Protein AF-A0A7W1RYV3-F1 (afdb_monomer)

Radius of gyration: 17.82 Å; Cα contacts (8 Å, |Δi|>4): 54; chains: 1; bounding box: 37×19×55 Å

Nearest PDB structures (foldseek):
  5tek-assembly1_A  TM=6.799E-01  e=3.157E+00  Mycobacterium tuberculosis H37Ra
  4imp-assembly2_D  TM=4.088E-01  e=6.677E+00  Saccharopolyspora spinosa

Sequence (52 aa):
MTTPAFPIPTARTPLKVILDTDVGDDIDDALALALIIASPEFDLVAVTTVFG

Foldseek 3Di:
DDDDDDDDPDDDDAAEDEAEEAPDPDDVRVVVVVVQVPDPNHDHPYYHHDHD

Secondary structure (DSSP, 8-state):
--PPPPPP---PPPEEEEEEE-TTSSSHHHHHHHHHHH-TTEEEEEEEE---

Structure (mmCIF, N/CA/C/O backbone):
data_AF-A0A7W1RYV3-F1
#
_entry.id   AF-A0A7W1RYV3-F1
#
loop_
_atom_site.group_PDB
_atom_site.id
_atom_site.type_symbol
_atom_site.label_atom_id
_atom_site.label_alt_id
_atom_site.label_comp_id
_atom_site.label_asym_id
_atom_site.label_entity_id
_atom_site.label_seq_id
_atom_site.pdbx_PDB_ins_code
_atom_site.Cartn_x
_atom_site.Cartn_y
_atom_site.Cartn_z
_atom_site.occupancy
_atom_site.B_iso_or_equiv
_atom_site.auth_seq_id
_atom_site.auth_comp_id
_atom_site.auth_asym_id
_atom_site.auth_atom_id
_atom_site.pdbx_PDB_model_num
ATOM 1 N N . MET A 1 1 ? -19.917 16.353 45.389 1.00 53.72 1 MET A N 1
ATOM 2 C CA . MET A 1 1 ? -18.775 16.548 44.472 1.00 53.72 1 MET A CA 1
ATOM 3 C C . MET A 1 1 ? -18.733 15.343 43.547 1.00 53.72 1 MET A C 1
ATOM 5 O O . MET A 1 1 ? -18.331 14.279 43.990 1.00 53.72 1 MET A O 1
ATOM 9 N N . THR A 1 2 ? -19.247 15.459 42.325 1.00 65.38 2 THR A N 1
ATOM 10 C CA . THR A 1 2 ? -19.213 14.381 41.322 1.00 65.38 2 THR A CA 1
ATOM 11 C C . THR A 1 2 ? -18.519 14.929 40.087 1.00 65.38 2 THR A C 1
ATOM 13 O O . THR A 1 2 ? -19.049 15.819 39.427 1.00 65.38 2 THR A O 1
ATOM 16 N N . THR A 1 3 ? -17.308 14.461 39.815 1.00 59.56 3 THR A N 1
ATOM 17 C CA . THR A 1 3 ? -16.562 14.831 38.610 1.00 59.56 3 THR A CA 1
ATOM 18 C C . THR A 1 3 ? -17.202 14.130 37.407 1.00 59.56 3 THR A C 1
ATOM 20 O O . THR A 1 3 ? -17.355 12.908 37.461 1.00 59.56 3 THR A O 1
ATOM 23 N N . PRO A 1 4 ? -17.595 14.834 36.330 1.00 63.56 4 PRO A N 1
ATOM 24 C CA . PRO A 1 4 ? -18.025 14.166 35.110 1.00 63.56 4 PRO A CA 1
ATOM 25 C C . PRO A 1 4 ? -16.809 13.514 34.440 1.00 63.56 4 PRO A C 1
ATOM 27 O O . PRO A 1 4 ? -15.789 14.164 34.214 1.00 63.56 4 PRO A O 1
ATOM 30 N N . ALA A 1 5 ? -16.907 12.219 34.139 1.00 75.88 5 ALA A N 1
ATOM 31 C CA . ALA A 1 5 ? -15.921 11.525 33.324 1.00 75.88 5 ALA A CA 1
ATOM 32 C C . ALA A 1 5 ? -16.151 11.894 31.852 1.00 75.88 5 ALA A C 1
ATO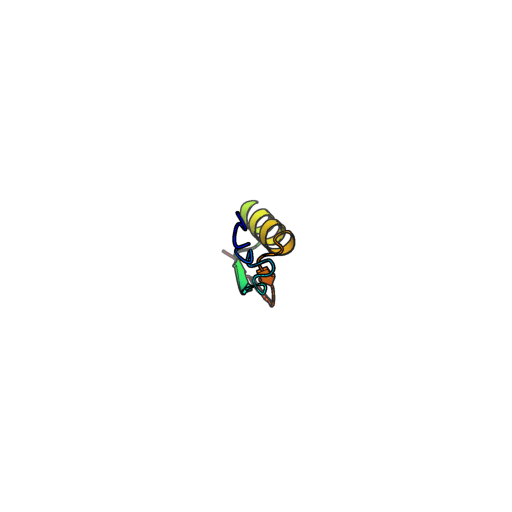M 34 O O . ALA A 1 5 ? -17.237 11.670 31.318 1.00 75.88 5 ALA A O 1
ATOM 35 N N . PHE A 1 6 ? -15.139 12.463 31.198 1.00 70.50 6 PHE A N 1
ATOM 36 C CA . PHE A 1 6 ? -15.155 12.637 29.750 1.00 70.50 6 PHE A CA 1
ATOM 37 C C . PHE A 1 6 ? -14.781 11.307 29.085 1.00 70.50 6 PHE A C 1
ATOM 39 O O . PHE A 1 6 ? -13.769 10.711 29.465 1.00 70.50 6 PHE A O 1
ATOM 46 N N . PRO A 1 7 ? -15.563 10.820 28.108 1.00 68.31 7 PRO A N 1
ATOM 47 C CA . PRO A 1 7 ? -15.196 9.625 27.369 1.00 68.31 7 PRO A CA 1
ATOM 48 C C . PRO A 1 7 ? -13.920 9.908 26.571 1.00 68.31 7 PRO A C 1
ATOM 50 O O . PRO A 1 7 ? -13.890 10.821 25.748 1.00 68.31 7 PRO A O 1
ATOM 53 N N . ILE A 1 8 ? -12.865 9.130 26.820 1.00 70.31 8 ILE A N 1
ATOM 54 C CA . ILE A 1 8 ? -11.660 9.136 25.987 1.00 70.31 8 ILE A CA 1
ATOM 55 C C . ILE A 1 8 ? -11.991 8.320 24.732 1.00 70.31 8 ILE A C 1
ATOM 57 O O . ILE A 1 8 ? -12.280 7.123 24.861 1.00 70.31 8 ILE A O 1
ATOM 61 N N . PRO A 1 9 ? -11.982 8.920 23.526 1.00 64.56 9 PRO A N 1
ATOM 62 C CA . PRO A 1 9 ? -12.172 8.172 22.291 1.00 64.56 9 PRO A CA 1
ATOM 63 C C . PRO A 1 9 ? -11.070 7.115 22.186 1.00 64.56 9 PRO A C 1
ATOM 65 O O . PRO A 1 9 ? -9.893 7.443 22.077 1.00 64.56 9 PRO A O 1
ATOM 68 N N . THR A 1 10 ? -11.453 5.848 22.301 1.00 68.69 10 THR A N 1
ATOM 69 C CA . THR A 1 10 ? -10.529 4.725 22.536 1.00 68.69 10 THR A CA 1
ATOM 70 C C . THR A 1 10 ? -10.217 3.926 21.276 1.00 68.69 10 THR A C 1
ATOM 72 O O . THR A 1 10 ? -9.307 3.108 21.293 1.00 68.69 10 THR A O 1
ATOM 75 N N . ALA A 1 11 ? -10.918 4.171 20.170 1.00 66.75 11 ALA A N 1
ATOM 76 C CA . ALA A 1 11 ? -10.649 3.496 18.910 1.00 66.75 11 ALA A CA 1
ATOM 77 C C . ALA A 1 11 ? -10.874 4.459 17.747 1.00 66.75 11 ALA A C 1
ATOM 79 O O . ALA A 1 11 ? -12.000 4.875 17.472 1.00 66.75 11 ALA A O 1
ATOM 80 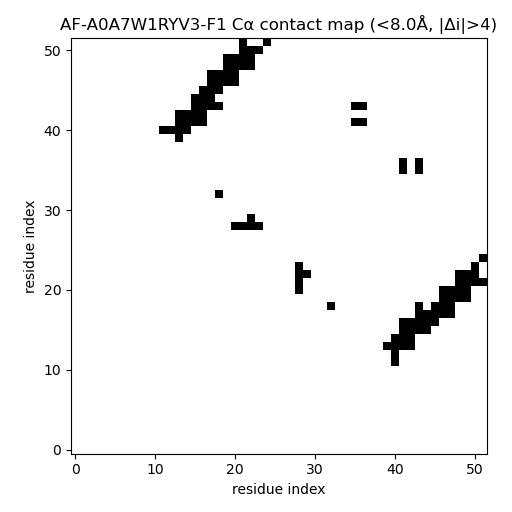N N . ARG A 1 12 ? -9.787 4.829 17.072 1.00 73.88 12 ARG A N 1
ATOM 81 C CA . ARG A 1 12 ? -9.847 5.467 15.760 1.00 73.88 12 ARG A CA 1
ATOM 82 C C . ARG A 1 12 ? -9.787 4.325 14.744 1.00 73.88 12 ARG A C 1
ATOM 84 O O . ARG A 1 12 ? -8.880 3.504 14.827 1.00 73.88 12 ARG A O 1
ATOM 91 N N . THR A 1 13 ? -10.779 4.220 13.860 1.00 86.38 13 THR A N 1
ATOM 92 C CA . THR A 1 13 ? -10.758 3.219 12.783 1.00 86.38 13 THR A CA 1
ATOM 93 C C . THR A 1 13 ? -9.455 3.376 11.995 1.00 86.38 13 THR A C 1
ATOM 95 O O . THR A 1 13 ? -9.153 4.517 11.627 1.00 86.38 13 THR A O 1
ATOM 98 N N . PRO A 1 14 ? -8.696 2.292 11.741 1.00 92.50 14 PRO A N 1
ATOM 99 C CA . PRO A 1 14 ? -7.465 2.378 10.968 1.00 92.50 14 PRO A CA 1
ATOM 100 C C . PRO A 1 14 ? -7.720 3.031 9.607 1.00 92.50 14 PRO A C 1
ATOM 102 O O . PRO A 1 14 ? -8.724 2.747 8.943 1.00 92.50 14 PRO A O 1
ATOM 105 N N . LEU A 1 15 ? -6.837 3.940 9.203 1.00 95.56 15 LEU A N 1
ATOM 106 C CA . LEU A 1 15 ? -6.943 4.638 7.931 1.00 95.56 15 LEU A CA 1
ATOM 107 C C . LEU A 1 15 ? -6.540 3.689 6.803 1.00 95.56 15 LEU A C 1
ATOM 109 O O . LEU A 1 15 ? -5.427 3.169 6.795 1.00 95.56 15 LEU A O 1
ATOM 113 N N . LYS A 1 16 ? -7.431 3.497 5.829 1.00 97.31 16 LYS A N 1
ATOM 114 C CA . LYS A 1 16 ? -7.127 2.700 4.637 1.00 97.31 16 LYS A CA 1
ATOM 115 C C . LYS A 1 16 ? -6.124 3.451 3.765 1.00 97.31 16 LYS A C 1
ATOM 117 O O . LYS A 1 16 ? -6.409 4.579 3.362 1.00 97.31 16 LYS A O 1
ATOM 122 N N . VAL A 1 17 ? -4.987 2.834 3.461 1.00 97.25 17 VAL A N 1
ATOM 123 C CA . VAL A 1 17 ? -3.898 3.460 2.691 1.00 97.25 17 VAL A CA 1
ATOM 124 C C . VAL A 1 17 ? -3.367 2.538 1.595 1.00 97.25 17 VAL A C 1
ATOM 126 O O . VAL A 1 17 ? -3.406 1.315 1.727 1.00 97.25 17 VAL A O 1
ATOM 129 N N . ILE A 1 18 ? -2.863 3.140 0.517 1.00 98.00 18 ILE A N 1
ATOM 130 C CA . ILE A 1 18 ? -2.059 2.481 -0.520 1.00 98.00 18 ILE A CA 1
ATOM 131 C C . ILE A 1 18 ? -0.648 3.056 -0.409 1.00 98.00 18 ILE A C 1
ATOM 133 O O . ILE A 1 18 ? -0.506 4.278 -0.341 1.00 98.00 18 ILE A O 1
ATOM 137 N N . LEU A 1 19 ? 0.363 2.191 -0.375 1.00 96.75 19 LEU A N 1
ATOM 138 C CA . LEU A 1 19 ? 1.767 2.597 -0.418 1.00 96.75 19 LEU A CA 1
ATOM 139 C C . LEU A 1 19 ? 2.282 2.466 -1.852 1.00 96.75 19 LEU A C 1
ATOM 141 O O . LEU A 1 19 ? 2.268 1.365 -2.391 1.00 96.75 19 LEU A O 1
ATOM 145 N N . ASP A 1 20 ? 2.740 3.566 -2.438 1.00 95.50 20 ASP A N 1
ATOM 146 C CA . ASP A 1 20 ? 3.480 3.581 -3.702 1.00 95.50 20 ASP A CA 1
ATOM 147 C C . ASP A 1 20 ? 4.927 3.972 -3.396 1.00 95.50 20 ASP A C 1
ATOM 149 O O . ASP A 1 20 ? 5.145 5.024 -2.795 1.00 95.50 20 ASP A O 1
ATOM 153 N N . THR A 1 21 ? 5.884 3.101 -3.710 1.00 93.38 21 THR A N 1
ATOM 154 C CA . THR A 1 21 ? 7.299 3.271 -3.323 1.00 93.38 21 THR A CA 1
ATOM 155 C C . THR A 1 21 ? 8.219 2.618 -4.355 1.00 93.38 21 THR A C 1
ATOM 157 O O . THR A 1 21 ? 7.828 1.654 -5.020 1.00 93.38 21 THR A O 1
ATOM 160 N N . ASP A 1 22 ? 9.438 3.109 -4.516 1.00 91.38 22 ASP A N 1
ATOM 161 C CA . ASP A 1 22 ? 10.431 2.625 -5.476 1.00 91.38 22 ASP A CA 1
ATOM 162 C C . ASP A 1 22 ? 11.359 1.569 -4.868 1.00 91.38 22 ASP A C 1
ATOM 164 O O . ASP A 1 22 ? 12.561 1.748 -4.732 1.00 91.38 22 ASP A O 1
ATOM 168 N N . VAL A 1 23 ? 10.786 0.405 -4.548 1.00 85.75 23 VAL A N 1
ATOM 169 C CA . VAL A 1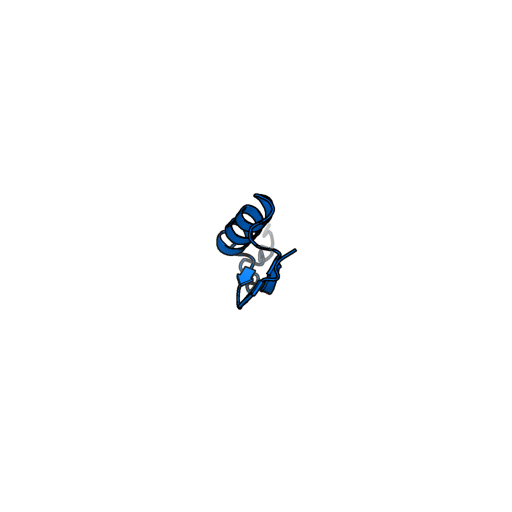 23 ? 11.507 -0.685 -3.874 1.00 85.75 23 VAL A CA 1
ATOM 170 C C . VAL A 1 23 ? 12.804 -1.067 -4.600 1.00 85.75 23 VAL A C 1
ATOM 172 O O . VAL A 1 23 ? 12.769 -1.714 -5.652 1.00 85.75 23 VAL A O 1
ATOM 175 N N . GLY A 1 24 ? 13.939 -0.819 -3.942 1.00 76.25 24 GLY A N 1
ATOM 176 C CA . GLY A 1 24 ? 15.215 -1.462 -4.261 1.00 76.25 24 GLY A CA 1
ATOM 177 C C . GLY A 1 24 ? 16.395 -0.540 -4.556 1.00 76.25 24 GLY A C 1
ATOM 178 O O . GLY A 1 24 ? 17.470 -1.087 -4.811 1.00 76.25 24 GLY A O 1
ATOM 179 N N . ASP A 1 25 ? 16.228 0.784 -4.509 1.00 76.44 25 ASP A N 1
ATOM 180 C CA . ASP A 1 25 ? 17.351 1.730 -4.630 1.00 76.44 25 ASP A CA 1
ATOM 181 C C . ASP A 1 25 ? 17.995 1.995 -3.257 1.00 76.44 25 ASP A C 1
ATOM 183 O O . ASP A 1 25 ? 19.191 1.764 -3.069 1.00 76.44 25 ASP A O 1
ATOM 187 N N . ASP A 1 26 ? 17.174 2.326 -2.253 1.00 88.31 26 ASP A N 1
ATOM 188 C CA . ASP A 1 26 ? 17.618 2.657 -0.898 1.00 88.31 26 ASP A CA 1
ATOM 189 C C . ASP A 1 26 ? 16.861 1.877 0.202 1.00 88.31 26 ASP A C 1
ATOM 191 O O . ASP A 1 26 ? 15.915 1.118 -0.013 1.00 88.31 26 ASP A O 1
ATOM 195 N N . ILE A 1 27 ? 17.355 1.976 1.440 1.00 92.50 27 ILE A N 1
ATOM 196 C CA . ILE A 1 27 ? 16.827 1.220 2.592 1.00 92.50 27 ILE A CA 1
ATOM 197 C C . ILE A 1 27 ? 15.495 1.769 3.125 1.00 92.50 27 ILE A C 1
ATOM 199 O O . ILE A 1 27 ? 14.776 1.074 3.853 1.00 92.50 27 ILE A O 1
ATOM 203 N N . ASP A 1 28 ? 15.176 3.023 2.831 1.00 92.88 28 ASP A N 1
ATOM 204 C CA . ASP A 1 28 ? 14.030 3.721 3.400 1.00 92.88 28 ASP A CA 1
ATOM 205 C C . ASP A 1 28 ? 12.689 3.193 2.885 1.00 92.88 28 ASP A C 1
ATOM 207 O O . ASP A 1 28 ? 11.744 3.177 3.674 1.00 92.88 28 ASP A O 1
ATOM 211 N N . ASP A 1 29 ? 12.615 2.617 1.682 1.00 92.88 29 ASP A N 1
ATOM 212 C CA . ASP A 1 29 ? 11.422 1.903 1.194 1.00 92.88 29 ASP A CA 1
ATOM 213 C C . ASP A 1 29 ? 11.013 0.761 2.128 1.00 92.88 29 ASP A C 1
ATOM 215 O O . ASP A 1 29 ? 9.858 0.623 2.552 1.00 92.88 29 ASP A O 1
ATOM 219 N N . ALA A 1 30 ? 11.992 -0.078 2.476 1.00 93.44 30 ALA A N 1
ATOM 220 C CA . ALA A 1 30 ? 11.783 -1.214 3.360 1.00 93.44 30 ALA A CA 1
ATOM 221 C C . ALA A 1 30 ? 11.401 -0.735 4.764 1.00 93.44 30 ALA A C 1
ATOM 223 O O . ALA A 1 30 ? 10.559 -1.351 5.427 1.00 93.44 30 ALA A O 1
ATOM 224 N N . LEU A 1 31 ? 11.986 0.382 5.206 1.00 95.69 31 LEU A N 1
ATOM 225 C CA . LEU A 1 31 ? 11.655 1.003 6.480 1.00 95.69 31 LEU A CA 1
ATOM 226 C C . LEU A 1 31 ? 10.217 1.544 6.481 1.00 95.69 31 LEU A C 1
ATOM 228 O O . LEU A 1 31 ? 9.480 1.300 7.434 1.00 95.69 31 LEU A O 1
ATOM 232 N N . ALA A 1 32 ? 9.795 2.226 5.416 1.00 94.81 32 ALA A N 1
ATOM 233 C CA . ALA A 1 32 ? 8.450 2.770 5.257 1.00 94.81 32 ALA A CA 1
ATOM 234 C C . ALA A 1 32 ? 7.394 1.657 5.244 1.00 94.81 32 ALA A C 1
ATOM 236 O O . ALA A 1 32 ? 6.409 1.730 5.984 1.00 94.81 32 ALA A O 1
ATOM 237 N N . LEU A 1 33 ? 7.634 0.585 4.482 1.00 95.88 33 LEU A N 1
ATOM 238 C CA . LEU A 1 33 ? 6.759 -0.586 4.454 1.00 95.88 33 LEU A CA 1
ATOM 239 C C . LEU A 1 33 ? 6.660 -1.249 5.836 1.00 95.88 33 LEU A C 1
ATOM 241 O O . LEU A 1 33 ? 5.557 -1.542 6.303 1.00 95.88 33 LEU A O 1
ATOM 245 N N . ALA A 1 34 ? 7.791 -1.447 6.519 1.00 96.75 34 ALA A N 1
ATOM 246 C CA . ALA A 1 34 ? 7.811 -2.034 7.858 1.00 96.75 34 ALA A CA 1
ATOM 247 C C . ALA A 1 34 ? 7.054 -1.172 8.880 1.00 96.75 34 ALA A C 1
ATOM 249 O O . ALA A 1 34 ? 6.286 -1.703 9.685 1.00 96.75 34 ALA A O 1
ATOM 250 N N . LEU 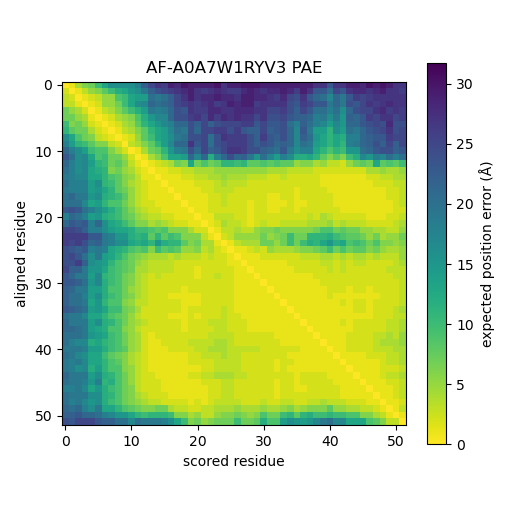A 1 35 ? 7.232 0.151 8.834 1.00 97.00 35 LEU A N 1
ATOM 251 C CA . LEU A 1 35 ? 6.551 1.089 9.726 1.00 97.00 35 LEU A CA 1
ATOM 252 C C . LEU A 1 35 ? 5.039 1.112 9.492 1.00 97.00 35 LEU A C 1
ATOM 254 O O . LEU A 1 35 ? 4.281 1.102 10.461 1.00 97.00 35 LEU A O 1
ATOM 258 N N . ILE A 1 36 ? 4.590 1.098 8.234 1.00 97.00 36 ILE A N 1
ATOM 259 C CA . ILE A 1 36 ? 3.157 1.061 7.912 1.00 97.00 36 ILE A CA 1
ATOM 260 C C . ILE A 1 36 ? 2.521 -0.243 8.400 1.00 97.00 36 ILE A C 1
ATOM 262 O O . ILE A 1 36 ? 1.453 -0.196 9.002 1.00 97.00 36 ILE A O 1
ATOM 266 N N . ILE A 1 37 ? 3.178 -1.391 8.200 1.00 96.69 37 ILE A N 1
ATOM 267 C CA . ILE A 1 37 ? 2.676 -2.694 8.669 1.00 96.69 37 ILE A CA 1
ATOM 268 C C . ILE A 1 37 ? 2.622 -2.758 10.204 1.00 96.69 37 ILE A C 1
ATOM 270 O O . ILE A 1 37 ? 1.709 -3.359 10.768 1.00 96.69 37 ILE A O 1
ATOM 274 N N . ALA A 1 38 ? 3.596 -2.157 10.889 1.00 97.50 38 ALA A N 1
ATOM 275 C CA . ALA A 1 38 ? 3.661 -2.156 12.349 1.00 97.50 38 ALA A CA 1
ATOM 276 C C . ALA A 1 38 ? 2.702 -1.150 13.008 1.00 97.50 38 ALA A C 1
ATOM 278 O O . ALA A 1 38 ? 2.440 -1.257 14.209 1.00 97.50 38 ALA A O 1
ATOM 279 N N . SER A 1 39 ? 2.195 -0.166 12.260 1.00 96.31 39 SER A N 1
ATOM 280 C CA . SER A 1 39 ? 1.338 0.878 12.813 1.00 96.31 39 SER A CA 1
ATOM 281 C C . SER A 1 39 ? -0.128 0.428 12.883 1.00 96.31 39 SER A C 1
ATOM 283 O O . SER A 1 39 ? -0.745 0.172 11.850 1.00 96.31 39 SER A O 1
ATOM 285 N N . PRO A 1 40 ? -0.751 0.413 14.079 1.00 93.81 40 PRO A N 1
ATOM 286 C CA . PRO A 1 40 ? -2.173 0.095 14.229 1.00 93.81 40 PRO A CA 1
ATOM 287 C C . PRO A 1 40 ? -3.091 1.203 13.684 1.00 93.81 40 PRO A C 1
ATOM 289 O O . PRO A 1 40 ? -4.312 1.053 13.668 1.00 93.81 40 PRO A O 1
ATOM 292 N N . GLU A 1 41 ? -2.515 2.337 13.286 1.00 94.62 41 GLU A N 1
ATOM 293 C CA . GLU A 1 41 ? -3.231 3.490 12.750 1.00 94.62 41 GLU A CA 1
ATOM 294 C C . GLU A 1 41 ? -3.623 3.295 11.281 1.00 94.62 41 GLU A C 1
ATOM 296 O O . GLU A 1 41 ? -4.504 4.007 10.793 1.00 94.62 41 GLU A O 1
ATOM 301 N N . PHE A 1 42 ? -3.002 2.336 10.586 1.00 96.38 42 PHE A N 1
ATOM 302 C CA . P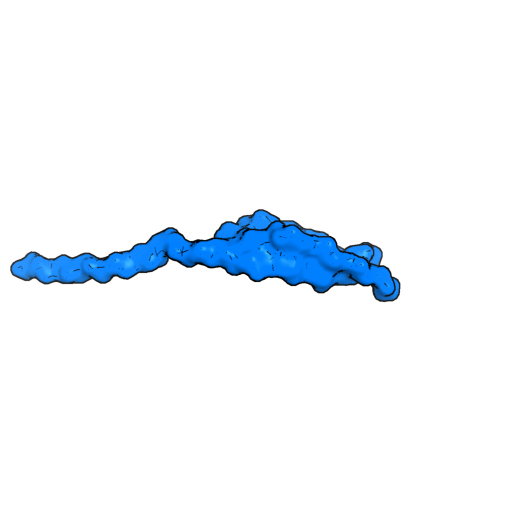HE A 1 42 ? -3.180 2.106 9.156 1.00 96.38 42 PHE A CA 1
ATOM 303 C C . PHE A 1 42 ? -3.751 0.716 8.849 1.00 96.38 42 PHE A C 1
ATOM 305 O O . PHE A 1 42 ? -3.434 -0.281 9.489 1.00 96.38 42 PHE A O 1
ATOM 312 N N . ASP A 1 43 ? -4.596 0.668 7.823 1.00 96.69 43 ASP A N 1
ATOM 313 C CA . ASP A 1 43 ? -5.048 -0.538 7.131 1.00 96.69 43 ASP A CA 1
ATOM 314 C C . ASP A 1 43 ? -4.458 -0.487 5.716 1.00 96.69 43 ASP A C 1
ATOM 316 O O . ASP A 1 43 ? -5.007 0.156 4.815 1.00 96.69 43 ASP A O 1
ATOM 320 N N . LEU A 1 44 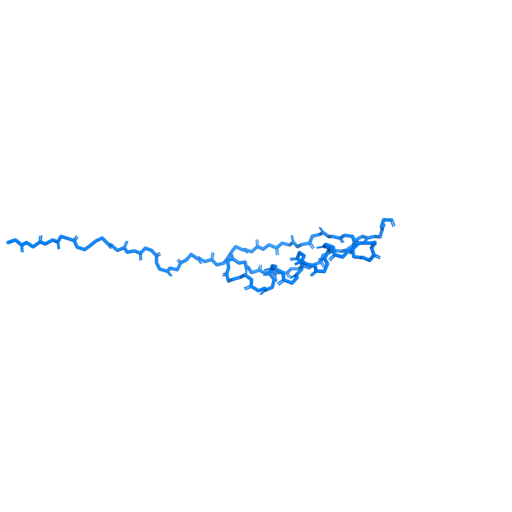? -3.272 -1.073 5.543 1.00 97.38 44 LEU A N 1
ATOM 321 C CA . LEU A 1 44 ? -2.578 -1.105 4.257 1.00 97.38 44 LEU A CA 1
ATOM 322 C C . LEU A 1 44 ? -3.309 -2.054 3.303 1.00 97.38 44 LEU A C 1
ATOM 324 O O . LEU A 1 44 ? -3.236 -3.273 3.448 1.00 97.38 44 LEU A O 1
ATOM 328 N N . VAL A 1 45 ? -4.007 -1.494 2.314 1.00 98.25 45 VAL A N 1
ATOM 329 C CA . VAL A 1 45 ? -4.847 -2.282 1.398 1.00 98.25 45 VAL A CA 1
ATOM 330 C C . VAL A 1 45 ? -4.127 -2.725 0.131 1.00 98.25 45 VAL A C 1
ATOM 332 O O . VAL A 1 45 ? -4.551 -3.692 -0.498 1.00 98.25 45 VAL A O 1
ATOM 335 N N . ALA A 1 46 ? -3.069 -2.019 -0.268 1.00 97.94 46 ALA A N 1
ATOM 336 C CA . ALA A 1 46 ? -2.268 -2.356 -1.437 1.00 97.94 46 ALA A CA 1
ATOM 337 C C . ALA A 1 46 ? -0.878 -1.714 -1.365 1.00 97.94 46 ALA A C 1
ATOM 339 O O . ALA A 1 46 ? -0.701 -0.667 -0.740 1.00 97.94 46 ALA A O 1
ATOM 340 N N . VAL A 1 47 ? 0.073 -2.335 -2.061 1.00 96.69 47 VAL A N 1
ATOM 341 C CA . VAL A 1 47 ? 1.400 -1.778 -2.333 1.00 96.69 47 VAL A CA 1
ATOM 342 C C . VAL A 1 47 ? 1.595 -1.762 -3.843 1.00 96.69 47 VAL A C 1
ATOM 344 O O . VAL A 1 47 ? 1.387 -2.785 -4.501 1.00 96.69 47 VAL A O 1
ATOM 347 N N . THR A 1 48 ? 1.968 -0.613 -4.387 1.00 96.50 48 THR A N 1
ATOM 348 C CA . THR A 1 48 ? 2.432 -0.459 -5.763 1.00 96.50 48 THR A CA 1
ATOM 349 C C . THR A 1 48 ? 3.903 -0.091 -5.745 1.00 96.50 48 THR A C 1
ATOM 351 O O . THR A 1 48 ? 4.402 0.506 -4.793 1.00 96.50 48 THR A O 1
ATOM 354 N N . THR A 1 49 ? 4.619 -0.540 -6.769 1.00 94.44 49 THR A N 1
ATOM 355 C CA . THR A 1 49 ? 6.053 -0.311 -6.865 1.00 94.44 49 THR A CA 1
ATOM 356 C C . THR A 1 49 ? 6.411 0.163 -8.253 1.00 94.44 49 THR A C 1
ATOM 358 O O . THR A 1 49 ? 5.902 -0.373 -9.243 1.00 94.44 49 THR A O 1
ATOM 361 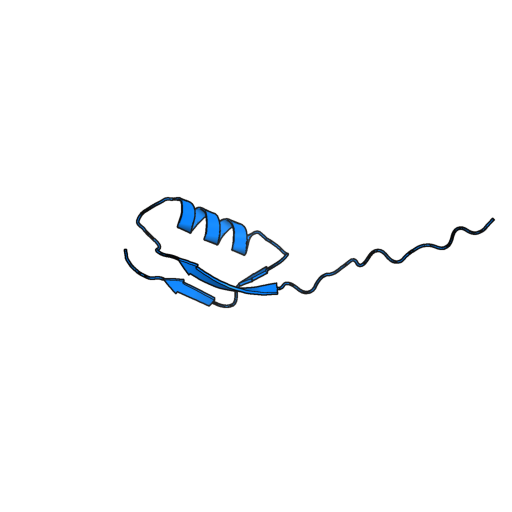N N . VAL A 1 50 ? 7.338 1.104 -8.323 1.00 91.06 50 VAL A N 1
ATOM 362 C CA . VAL A 1 50 ? 8.023 1.486 -9.558 1.00 91.06 50 VAL A CA 1
ATOM 363 C C . VAL A 1 50 ? 9.509 1.173 -9.421 1.00 91.06 50 VAL A C 1
ATOM 365 O O . VAL A 1 50 ? 9.987 0.882 -8.331 1.00 91.06 50 VAL A O 1
ATOM 368 N N . PHE A 1 51 ? 10.222 1.163 -10.540 1.00 81.50 51 PHE A N 1
ATOM 369 C CA . PHE A 1 51 ? 11.676 1.048 -10.548 1.00 81.50 51 PHE A CA 1
ATOM 370 C C . PHE A 1 51 ? 12.241 2.384 -11.034 1.00 81.50 51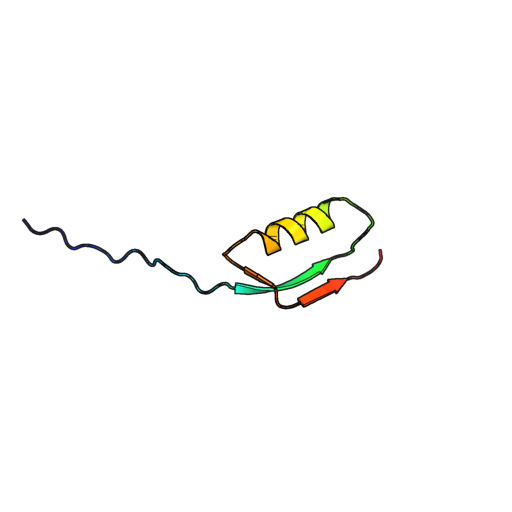 PHE A C 1
ATOM 372 O O . PHE A 1 51 ? 11.824 2.847 -12.104 1.00 81.50 51 PHE A O 1
ATOM 379 N N . GLY A 1 52 ? 13.099 2.998 -10.218 1.00 67.06 52 GLY A N 1
ATOM 380 C CA . GLY A 1 52 ? 13.819 4.2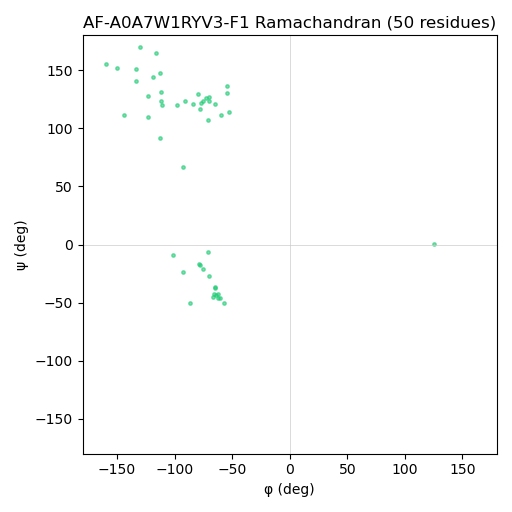45 -10.498 1.00 67.06 52 GLY A CA 1
ATOM 381 C C . GLY A 1 52 ? 15.173 4.004 -11.143 1.00 67.06 52 GLY A C 1
ATOM 382 O O . GLY A 1 52 ? 15.806 2.977 -10.817 1.00 67.06 52 GLY A O 1
#

Solvent-accessible surface area (backbone atoms only — not comparable to full-atom values): 3514 Å² total; per-residue (Å²): 140,81,83,82,82,76,85,72,88,84,76,77,79,47,45,76,40,72,48,76,44,55,70,78,83,59,71,61,49,61,49,51,54,51,51,52,74,70,33,79,62,44,37,77,77,47,78,49,74,51,85,128

Mean predicted aligned error: 8.46 Å

pLDDT: mean 86.8, std 12.77, range [53.72, 98.25]